Protein AF-A0AAP5U1X9-F1 (afdb_monomer_lite)

Organism: NCBI:txid2559925

pLDDT: mean 93.2, std 4.78, range [60.25, 96.75]

Secondary structure (DSSP, 8-state):
---HHHHHTTS-HHHHTT--TTEEEEE-SS-EEEEE-TT--HHHHHHHHHHHHS--EEEEEEGGGTEEEEEETT-TT-EEEEE-

Structure (mmCIF, N/CA/C/O backbone):
data_AF-A0AAP5U1X9-F1
#
_entry.id   AF-A0AAP5U1X9-F1
#
loop_
_atom_site.group_PDB
_atom_site.id
_atom_site.type_symbol
_atom_site.label_atom_id
_atom_site.label_alt_id
_atom_site.label_comp_id
_atom_site.label_asym_id
_atom_site.label_entity_id
_atom_site.label_seq_id
_atom_site.pdbx_PDB_ins_code
_atom_site.Cartn_x
_atom_site.Cartn_y
_atom_site.Cartn_z
_atom_site.occupancy
_atom_site.B_iso_or_equiv
_atom_site.auth_seq_id
_atom_site.auth_comp_id
_atom_site.auth_asym_id
_atom_site.auth_atom_id
_atom_site.pdbx_PDB_model_num
ATOM 1 N N . MET A 1 1 ? -7.614 -11.938 12.729 1.00 60.25 1 MET A N 1
ATOM 2 C CA . MET A 1 1 ? -6.911 -10.966 11.860 1.00 60.25 1 MET A CA 1
ATOM 3 C C . MET A 1 1 ? -7.915 -10.407 10.873 1.00 60.25 1 MET A C 1
ATOM 5 O O . MET A 1 1 ? -8.708 -11.192 10.373 1.00 60.25 1 MET A O 1
ATOM 9 N N . ARG A 1 2 ? -7.907 -9.092 10.621 1.00 75.31 2 ARG A N 1
ATOM 10 C CA . ARG A 1 2 ? -8.716 -8.503 9.544 1.00 75.31 2 ARG A CA 1
ATOM 11 C C . ARG A 1 2 ? -8.122 -8.876 8.187 1.00 75.31 2 ARG A C 1
ATOM 13 O O . ARG A 1 2 ? -6.897 -8.887 8.046 1.00 75.31 2 ARG A O 1
ATOM 20 N N . THR A 1 3 ? -8.973 -9.165 7.213 1.00 89.50 3 THR A N 1
ATOM 21 C CA . THR A 1 3 ? -8.573 -9.363 5.815 1.00 89.50 3 THR A CA 1
ATOM 22 C C . THR A 1 3 ? -8.012 -8.065 5.232 1.00 89.50 3 THR A C 1
ATOM 24 O O . THR A 1 3 ? -8.295 -6.973 5.731 1.00 89.50 3 THR A O 1
ATOM 27 N N . PHE A 1 4 ? -7.227 -8.151 4.155 1.00 91.12 4 PHE A N 1
ATOM 28 C CA . PHE A 1 4 ? -6.716 -6.950 3.489 1.00 91.12 4 PHE A CA 1
ATOM 29 C C . PHE A 1 4 ? -7.848 -6.023 3.020 1.00 91.12 4 PHE A C 1
ATOM 31 O O . PHE A 1 4 ? -7.751 -4.810 3.188 1.00 91.12 4 PHE A O 1
ATOM 38 N N . VAL A 1 5 ? -8.960 -6.590 2.540 1.00 91.12 5 VAL A N 1
ATOM 39 C CA . VAL A 1 5 ? -10.163 -5.841 2.139 1.00 91.12 5 VAL A CA 1
ATOM 40 C C . VAL A 1 5 ? -10.727 -5.023 3.308 1.00 91.12 5 VAL A C 1
ATOM 42 O O . VAL A 1 5 ? -10.966 -3.825 3.171 1.00 91.12 5 VAL A O 1
ATOM 45 N N . GLU A 1 6 ? -10.869 -5.632 4.486 1.00 92.31 6 GLU A N 1
ATOM 46 C CA . GLU A 1 6 ? -11.317 -4.932 5.700 1.00 92.31 6 GLU A CA 1
ATOM 47 C C . GLU A 1 6 ? -10.310 -3.871 6.167 1.00 92.31 6 GLU A C 1
ATOM 49 O O . GLU A 1 6 ? -10.696 -2.847 6.734 1.00 92.31 6 GLU A O 1
ATOM 54 N N . LYS A 1 7 ? -9.006 -4.086 5.944 1.00 91.62 7 LYS A N 1
ATOM 55 C CA . LYS A 1 7 ? -7.984 -3.071 6.227 1.00 91.62 7 LYS A CA 1
ATOM 56 C C . LYS A 1 7 ? -8.174 -1.862 5.326 1.00 91.62 7 LYS A C 1
ATOM 58 O O . LYS A 1 7 ? -8.375 -0.763 5.830 1.00 91.62 7 LYS A O 1
ATOM 63 N N . ILE A 1 8 ? -8.181 -2.052 4.011 1.00 92.31 8 ILE A N 1
ATOM 64 C CA . ILE A 1 8 ? -8.272 -0.928 3.080 1.00 92.31 8 ILE A CA 1
ATOM 65 C C . ILE A 1 8 ? -9.598 -0.170 3.188 1.00 92.31 8 ILE A C 1
ATOM 67 O O . ILE A 1 8 ? -9.626 1.028 2.926 1.00 92.31 8 ILE A O 1
ATOM 71 N N . GLN A 1 9 ? -10.679 -0.812 3.645 1.00 92.31 9 GLN A N 1
ATOM 72 C CA . GLN A 1 9 ? -11.940 -0.129 3.944 1.00 92.31 9 GLN A CA 1
ATOM 73 C C . GLN A 1 9 ? -11.813 0.953 5.022 1.00 92.31 9 GLN A C 1
ATOM 75 O O . GLN A 1 9 ? -12.601 1.892 5.004 1.00 92.31 9 GLN A O 1
ATOM 80 N N . GLN A 1 10 ? -10.805 0.875 5.896 1.00 92.06 10 GLN A N 1
ATOM 81 C CA . GLN A 1 10 ? -10.542 1.898 6.909 1.00 92.06 10 GLN A CA 1
ATOM 82 C C . GLN A 1 10 ? -9.992 3.197 6.318 1.00 92.06 10 GLN A C 1
ATOM 84 O O . GLN A 1 10 ? -10.085 4.229 6.975 1.00 92.06 10 GLN A O 1
ATOM 89 N N . PHE A 1 11 ? -9.437 3.182 5.099 1.00 92.81 11 PHE A N 1
ATOM 90 C CA . PH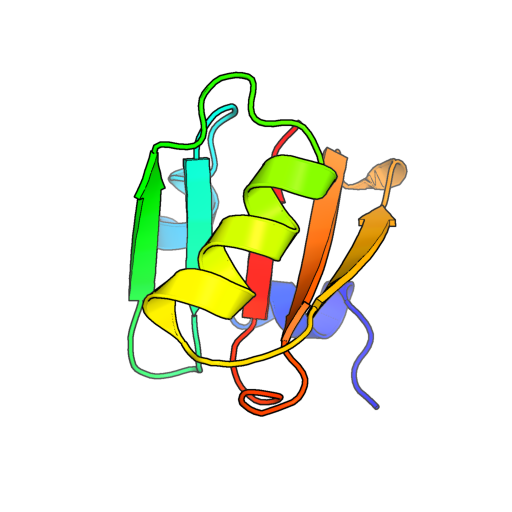E A 1 11 ? -9.079 4.430 4.433 1.00 92.81 11 PHE A CA 1
ATOM 91 C C . PHE A 1 11 ? -10.348 5.254 4.164 1.00 92.81 11 PHE A C 1
ATOM 93 O O . PHE A 1 11 ? -11.297 4.731 3.572 1.00 92.81 11 PHE A O 1
ATOM 100 N N . PRO A 1 12 ? -10.355 6.549 4.517 1.00 91.75 12 PRO A N 1
ATOM 101 C CA . PRO A 1 12 ? -11.352 7.492 4.034 1.00 91.75 12 PRO A CA 1
ATOM 102 C C . PRO A 1 12 ? -11.476 7.452 2.504 1.00 91.75 12 PRO A C 1
ATOM 104 O O . PRO A 1 12 ? -10.469 7.387 1.796 1.00 91.75 12 PRO A O 1
ATOM 107 N N . GLU A 1 13 ? -12.702 7.522 1.980 1.00 90.31 13 GLU A N 1
ATOM 108 C CA . GLU A 1 13 ? -12.972 7.409 0.535 1.00 90.31 13 GLU A CA 1
ATOM 109 C C . GLU A 1 13 ? -12.205 8.442 -0.303 1.00 90.31 13 GLU A C 1
ATOM 111 O O . GLU A 1 13 ? -11.660 8.120 -1.357 1.00 90.31 13 GLU A O 1
ATOM 116 N N . ASN A 1 14 ? -12.065 9.670 0.200 1.00 89.31 14 ASN A N 1
ATOM 117 C CA . ASN A 1 14 ? -11.288 10.721 -0.457 1.00 89.31 14 ASN A CA 1
ATOM 118 C C . ASN A 1 14 ? -9.791 10.379 -0.571 1.00 89.31 14 ASN A C 1
ATOM 120 O O . ASN A 1 14 ? -9.131 10.833 -1.500 1.00 89.31 14 ASN A O 1
ATOM 124 N N . LEU A 1 15 ? -9.246 9.576 0.349 1.00 90.31 15 LEU A N 1
ATOM 125 C CA . LEU A 1 15 ? -7.854 9.126 0.288 1.00 90.31 15 LEU A CA 1
ATOM 126 C C . LEU A 1 15 ? -7.683 7.939 -0.661 1.00 90.31 15 LEU A C 1
ATOM 128 O O . LEU A 1 15 ? -6.661 7.855 -1.337 1.00 90.31 15 LEU A O 1
ATOM 132 N N . LYS A 1 16 ? -8.690 7.067 -0.780 1.00 90.69 16 LYS A N 1
ATOM 133 C CA . LYS A 1 16 ? -8.689 5.995 -1.790 1.00 90.69 16 LYS A CA 1
ATOM 134 C C . LYS A 1 16 ? -8.676 6.557 -3.209 1.00 90.69 16 LYS A C 1
ATOM 136 O O . LYS A 1 16 ? -7.993 6.021 -4.071 1.00 90.69 16 LYS A O 1
ATOM 141 N N . GLN A 1 17 ? -9.368 7.674 -3.442 1.00 90.12 17 GLN A N 1
ATOM 142 C CA . GLN A 1 17 ? -9.356 8.370 -4.736 1.00 90.12 17 GLN A CA 1
ATOM 143 C C . GLN A 1 17 ? -7.968 8.900 -5.132 1.00 90.12 17 GLN A C 1
ATOM 145 O O . GLN A 1 17 ? -7.721 9.124 -6.314 1.00 90.12 17 GLN A O 1
ATOM 150 N N . ALA A 1 18 ? -7.057 9.089 -4.171 1.00 90.25 18 ALA A N 1
ATOM 151 C CA . ALA A 1 18 ? -5.689 9.523 -4.438 1.00 90.25 18 ALA A CA 1
ATOM 152 C C . ALA A 1 18 ? -4.757 8.374 -4.855 1.00 90.25 18 ALA A C 1
ATOM 154 O O . ALA A 1 18 ? -3.620 8.632 -5.257 1.00 90.25 18 ALA A O 1
ATOM 155 N N . TRP A 1 19 ? -5.200 7.117 -4.748 1.00 93.31 19 TRP A N 1
ATOM 156 C CA . TRP A 1 19 ? -4.372 5.974 -5.104 1.00 93.31 19 TRP A CA 1
ATOM 157 C C . TRP A 1 19 ? -3.994 6.007 -6.575 1.00 93.31 19 TRP A C 1
ATOM 159 O O . TRP A 1 19 ? -4.834 6.024 -7.471 1.00 93.31 19 TRP A O 1
ATOM 169 N N . SER A 1 20 ? -2.690 6.003 -6.808 1.00 93.44 20 SER A N 1
ATOM 170 C CA . SER A 1 20 ? -2.112 6.111 -8.132 1.00 93.44 20 SER A CA 1
ATOM 171 C C . SER A 1 20 ? -0.830 5.300 -8.206 1.00 93.44 20 SER A C 1
ATOM 173 O O . SER A 1 20 ? -0.104 5.158 -7.218 1.00 93.44 20 SER A O 1
ATOM 175 N N . VAL A 1 21 ? -0.561 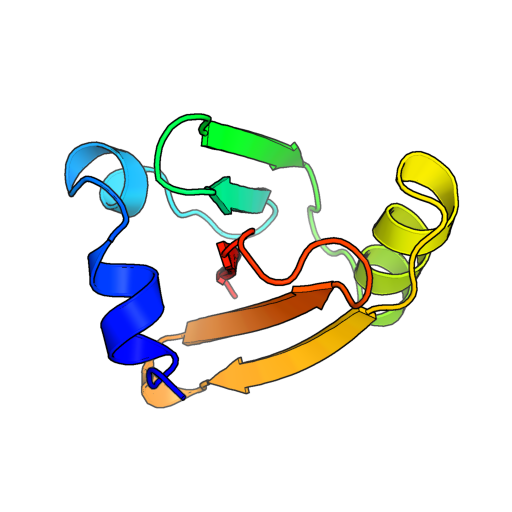4.765 -9.394 1.00 92.31 21 VAL A N 1
ATOM 176 C CA . VAL A 1 21 ? 0.644 3.986 -9.670 1.00 92.31 21 VAL A CA 1
ATOM 177 C C . VAL A 1 21 ? 1.880 4.858 -9.455 1.00 92.31 21 VAL A C 1
ATOM 179 O O . VAL A 1 21 ? 1.940 6.018 -9.868 1.00 92.31 21 VAL A O 1
ATOM 182 N N . GLY A 1 22 ? 2.896 4.279 -8.816 1.00 92.44 22 GLY A N 1
ATOM 183 C CA . GLY A 1 22 ? 4.152 4.964 -8.514 1.00 92.44 22 GLY A CA 1
ATOM 184 C C . GLY A 1 22 ? 4.151 5.745 -7.202 1.00 92.44 22 GLY A C 1
ATOM 185 O O . GLY A 1 22 ? 5.054 6.554 -6.981 1.00 92.44 22 GLY A O 1
ATOM 186 N N . PHE A 1 23 ? 3.176 5.488 -6.335 1.00 95.75 23 PHE A N 1
ATOM 187 C CA . PHE A 1 23 ? 3.153 5.947 -4.953 1.00 95.75 23 PHE A CA 1
ATOM 188 C C . PHE A 1 23 ? 2.941 4.771 -4.001 1.00 95.75 23 PHE A C 1
ATOM 190 O O . PHE A 1 23 ? 2.331 3.765 -4.360 1.00 95.75 23 PHE A O 1
ATOM 197 N N . VAL A 1 24 ? 3.417 4.934 -2.771 1.00 96.38 24 VAL A N 1
ATOM 198 C CA . VAL A 1 24 ? 3.039 4.096 -1.632 1.00 96.38 24 VAL A CA 1
ATOM 199 C C . VAL A 1 24 ? 2.203 4.942 -0.688 1.00 96.38 24 VAL A C 1
ATOM 201 O O . VAL A 1 24 ? 2.556 6.087 -0.407 1.00 96.38 24 VAL A O 1
ATOM 204 N N . PHE A 1 25 ? 1.103 4.378 -0.202 1.00 96.69 25 PHE A N 1
ATOM 205 C CA . PHE A 1 25 ? 0.169 5.031 0.709 1.00 96.69 25 PHE A CA 1
ATOM 206 C C . PHE A 1 25 ? 0.162 4.306 2.046 1.00 96.69 25 PHE A C 1
ATOM 208 O O . PHE A 1 25 ? 0.154 3.080 2.084 1.00 96.69 25 PHE A O 1
ATOM 215 N N . MET A 1 26 ? 0.143 5.059 3.140 1.00 95.56 26 MET A N 1
ATOM 216 C CA . MET A 1 26 ? 0.234 4.543 4.500 1.00 95.56 26 MET A CA 1
ATOM 217 C C . MET A 1 26 ? -0.838 5.196 5.369 1.00 95.56 26 MET A C 1
ATOM 219 O O . MET A 1 26 ? -0.995 6.420 5.356 1.00 95.56 26 MET A O 1
ATOM 223 N N . TYR A 1 27 ? -1.567 4.397 6.143 1.00 95.81 27 TYR A N 1
ATOM 224 C CA . TYR A 1 27 ? -2.586 4.902 7.058 1.00 95.81 27 TYR A CA 1
ATOM 225 C C . TYR A 1 27 ? -2.723 4.036 8.306 1.00 95.81 27 TYR A C 1
ATOM 227 O O . TYR A 1 27 ? -2.789 2.818 8.198 1.00 95.81 27 TYR A O 1
ATOM 235 N N . ASN A 1 28 ? -2.821 4.651 9.483 1.00 93.44 28 ASN A N 1
ATOM 236 C CA . ASN A 1 28 ? -2.972 3.937 10.762 1.00 93.44 28 ASN A CA 1
ATOM 237 C C . ASN A 1 28 ? -4.290 4.247 11.501 1.00 93.44 28 ASN A C 1
ATOM 239 O O . ASN A 1 28 ? -4.380 4.097 12.718 1.00 93.44 28 ASN A O 1
ATOM 243 N N . GLY A 1 29 ? -5.300 4.771 10.801 1.00 92.00 29 GLY A N 1
ATOM 244 C CA . GLY A 1 29 ? -6.559 5.216 11.415 1.00 92.00 29 GLY A CA 1
ATOM 245 C C . GLY A 1 29 ? -6.553 6.676 11.883 1.00 92.00 29 GLY A C 1
ATOM 246 O O . GLY A 1 29 ? -7.613 7.238 12.147 1.00 92.00 29 GLY A O 1
ATOM 247 N N . LYS A 1 30 ? -5.381 7.320 11.966 1.00 92.44 30 LYS A N 1
ATOM 248 C CA . LYS A 1 30 ? -5.245 8.721 12.407 1.00 92.44 30 LYS A CA 1
ATOM 249 C C . LYS A 1 30 ? -4.397 9.560 11.464 1.00 92.44 30 LYS A C 1
ATOM 251 O O . LYS A 1 30 ? -4.756 10.687 11.145 1.00 92.44 30 LYS A O 1
ATOM 256 N N . ILE A 1 31 ? -3.272 9.008 11.031 1.00 94.06 31 ILE A N 1
ATOM 257 C CA . ILE A 1 31 ? -2.266 9.681 10.220 1.00 94.06 31 ILE A CA 1
ATOM 258 C C . ILE A 1 31 ? -2.264 9.034 8.845 1.00 94.06 31 ILE A C 1
ATOM 260 O O . ILE A 1 31 ? -2.197 7.812 8.732 1.00 94.06 31 ILE A O 1
ATOM 264 N N . PHE A 1 32 ? -2.327 9.874 7.815 1.00 94.75 32 PHE A N 1
ATOM 265 C CA . PHE A 1 32 ? -2.140 9.486 6.426 1.00 94.75 32 PHE A CA 1
ATOM 266 C C . PHE A 1 32 ? -0.808 10.030 5.917 1.00 94.75 32 PHE A C 1
ATOM 268 O O . PHE A 1 32 ? -0.506 11.211 6.089 1.00 94.75 32 PHE A O 1
ATOM 275 N N . GLN A 1 33 ? -0.031 9.165 5.278 1.00 94.75 33 GLN A N 1
ATOM 276 C CA . GLN A 1 33 ? 1.230 9.503 4.634 1.00 94.75 33 GLN A CA 1
ATOM 277 C C . GLN A 1 33 ? 1.289 8.847 3.258 1.00 94.75 33 GLN A C 1
ATOM 279 O O . GLN A 1 33 ? 0.648 7.827 3.004 1.00 94.75 33 GLN A O 1
ATOM 284 N N . HIS A 1 34 ? 2.062 9.441 2.360 1.00 95.12 34 HIS A N 1
ATOM 285 C CA . HIS A 1 34 ? 2.393 8.829 1.084 1.00 95.12 34 HIS A CA 1
ATOM 286 C C . HIS A 1 34 ? 3.797 9.247 0.666 1.00 95.12 34 HIS A C 1
ATOM 288 O O . HIS A 1 34 ? 4.286 10.298 1.084 1.00 95.12 34 HIS A O 1
ATOM 294 N N . PHE A 1 35 ? 4.429 8.442 -0.179 1.00 94.94 35 P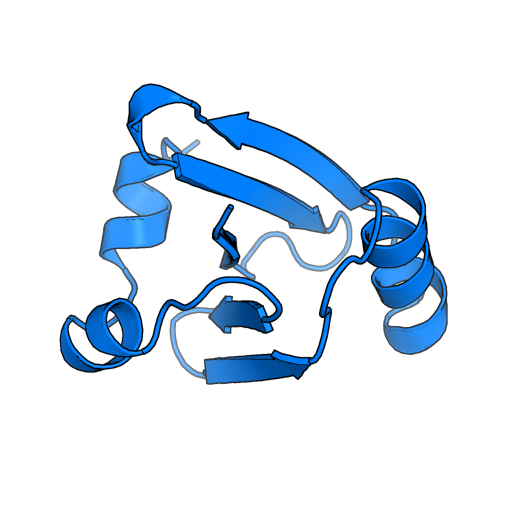HE A N 1
ATOM 295 C CA . PHE A 1 35 ? 5.708 8.787 -0.785 1.00 94.94 35 PHE A CA 1
ATOM 296 C C . PHE A 1 35 ? 5.800 8.275 -2.222 1.00 94.94 35 PHE A C 1
ATOM 298 O O . PHE A 1 35 ? 5.076 7.368 -2.639 1.00 94.94 35 PHE A O 1
ATOM 305 N N . LEU A 1 36 ? 6.679 8.909 -2.998 1.00 94.50 36 LEU A N 1
ATOM 306 C CA . LEU A 1 36 ? 6.948 8.546 -4.386 1.00 94.50 36 LEU A CA 1
ATOM 307 C C . LEU A 1 36 ? 7.732 7.231 -4.443 1.00 94.50 36 LEU A C 1
ATOM 309 O O . LEU A 1 36 ? 8.792 7.113 -3.840 1.00 94.50 36 LEU A O 1
ATOM 313 N N . ALA A 1 37 ? 7.241 6.286 -5.237 1.00 93.12 37 ALA A N 1
ATOM 314 C CA . ALA A 1 37 ? 7.859 4.986 -5.491 1.00 93.12 37 ALA A CA 1
ATOM 315 C C . ALA A 1 37 ? 7.690 4.582 -6.965 1.00 93.12 37 ALA A C 1
ATOM 317 O O . ALA A 1 37 ? 7.348 3.447 -7.306 1.00 93.12 37 ALA A O 1
ATOM 318 N N . ARG A 1 38 ? 7.862 5.551 -7.873 1.00 87.75 38 ARG A N 1
ATOM 319 C CA . ARG A 1 38 ? 7.717 5.331 -9.318 1.00 87.75 38 ARG A CA 1
ATOM 320 C C . ARG A 1 38 ? 8.686 4.242 -9.766 1.00 87.75 38 ARG A C 1
ATOM 322 O O . ARG A 1 38 ? 9.892 4.403 -9.621 1.00 87.75 38 ARG A O 1
ATOM 329 N N . GLN A 1 39 ? 8.135 3.164 -10.327 1.00 85.19 39 GLN A N 1
ATOM 330 C CA . GLN A 1 39 ? 8.890 2.009 -10.827 1.00 85.19 39 GLN A CA 1
ATOM 331 C C . GLN A 1 39 ? 9.736 1.294 -9.764 1.00 85.19 39 GLN A C 1
ATOM 333 O O . GLN A 1 39 ? 10.668 0.570 -10.108 1.00 85.19 39 GLN A O 1
ATOM 338 N N . TRP A 1 40 ? 9.428 1.475 -8.478 1.00 93.38 40 TRP A N 1
ATOM 339 C CA . TRP A 1 40 ? 10.119 0.720 -7.446 1.00 93.38 40 TRP A CA 1
ATOM 340 C C . TRP A 1 40 ? 9.747 -0.755 -7.525 1.00 93.38 40 TRP A C 1
ATOM 342 O O . TRP A 1 40 ? 8.577 -1.128 -7.610 1.00 93.38 40 TRP A O 1
ATOM 352 N N . SER A 1 41 ? 10.771 -1.595 -7.470 1.00 94.25 41 SER A N 1
ATOM 353 C CA . SER A 1 41 ? 10.611 -3.025 -7.254 1.00 94.25 41 SER A CA 1
ATOM 354 C C . SER A 1 41 ? 10.198 -3.315 -5.810 1.00 94.25 41 SER A C 1
ATOM 356 O O . SER A 1 41 ? 10.435 -2.523 -4.895 1.00 94.25 41 SER A O 1
ATOM 358 N N . ASP A 1 42 ? 9.668 -4.513 -5.578 1.00 95.44 42 ASP A N 1
ATOM 359 C CA . ASP A 1 42 ? 9.336 -4.993 -4.234 1.00 95.44 42 ASP A CA 1
ATOM 360 C C . ASP A 1 42 ? 10.549 -4.961 -3.287 1.00 95.44 42 ASP A C 1
ATOM 362 O O . ASP A 1 42 ? 10.404 -4.719 -2.091 1.00 95.44 42 ASP A O 1
ATOM 366 N N .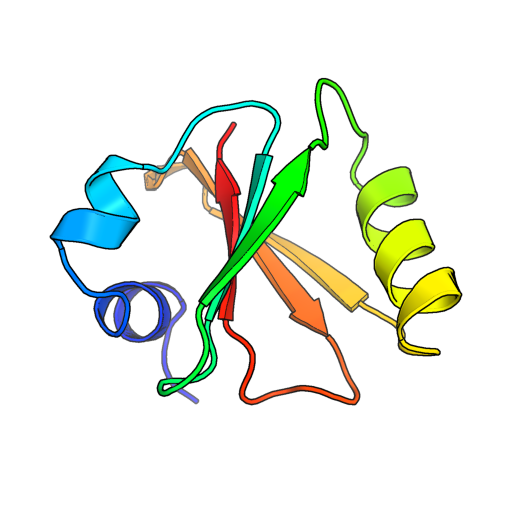 GLN A 1 43 ? 11.764 -5.156 -3.812 1.00 96.00 43 GLN A N 1
ATOM 367 C CA . GLN A 1 43 ? 12.994 -5.045 -3.028 1.00 96.00 43 GLN A CA 1
ATOM 368 C C . GLN A 1 43 ? 13.261 -3.607 -2.569 1.00 96.00 43 GLN A C 1
ATOM 370 O O . GLN A 1 43 ? 13.645 -3.411 -1.421 1.00 96.00 43 GLN A O 1
ATOM 375 N N . GLN A 1 44 ? 13.033 -2.613 -3.429 1.00 96.06 44 GLN A N 1
ATOM 376 C CA . GLN A 1 44 ? 13.216 -1.201 -3.076 1.00 96.06 44 GLN A CA 1
ATOM 377 C C . GLN A 1 44 ? 12.175 -0.738 -2.056 1.00 96.06 44 GLN A C 1
ATOM 379 O O . GLN A 1 44 ? 12.512 -0.018 -1.123 1.00 96.06 44 GLN A O 1
ATOM 384 N N . ILE A 1 45 ? 10.931 -1.209 -2.180 1.00 95.69 45 ILE A N 1
ATOM 385 C CA . ILE A 1 45 ? 9.885 -0.939 -1.186 1.00 95.69 45 ILE A CA 1
ATOM 386 C C . ILE A 1 45 ? 10.279 -1.527 0.175 1.00 95.69 45 ILE A C 1
ATOM 388 O O . ILE A 1 45 ? 10.194 -0.829 1.181 1.00 95.69 45 ILE A O 1
ATOM 392 N N . ARG A 1 46 ? 10.768 -2.776 0.225 1.00 96.38 46 ARG A N 1
ATOM 393 C CA . ARG A 1 46 ? 11.258 -3.372 1.482 1.00 96.38 46 ARG A CA 1
ATOM 394 C C . ARG A 1 46 ? 12.451 -2.614 2.066 1.00 96.38 46 ARG A C 1
ATOM 396 O O . ARG A 1 46 ? 12.476 -2.371 3.269 1.00 96.38 46 ARG A O 1
ATOM 403 N N . ALA A 1 47 ? 13.409 -2.228 1.221 1.00 96.50 47 ALA A N 1
ATOM 404 C CA . ALA A 1 47 ? 14.582 -1.462 1.638 1.00 96.50 47 ALA A CA 1
ATOM 405 C C . ALA A 1 47 ? 14.186 -0.122 2.268 1.00 96.50 47 ALA A C 1
ATOM 407 O O . ALA A 1 47 ? 14.707 0.224 3.320 1.00 96.50 47 ALA A O 1
ATOM 408 N N . TYR A 1 48 ? 13.194 0.576 1.706 1.00 95.75 48 TYR A N 1
ATOM 409 C CA . TYR A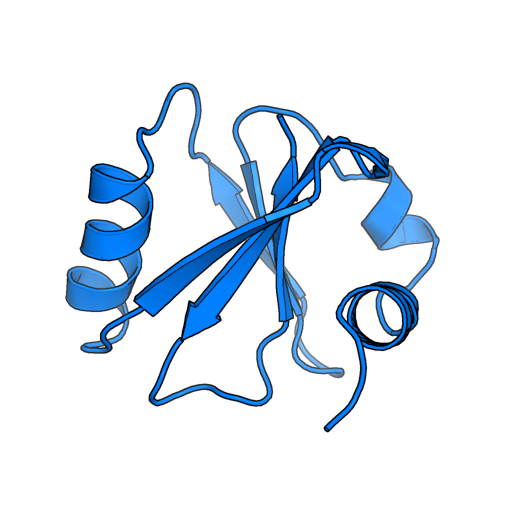 1 48 ? 12.687 1.820 2.282 1.00 95.75 48 TYR A CA 1
ATOM 410 C C . TYR A 1 48 ? 12.223 1.659 3.734 1.00 95.75 48 TYR A C 1
ATOM 412 O O . TYR A 1 48 ? 12.594 2.476 4.577 1.00 95.75 48 TYR A O 1
ATOM 420 N N . PHE A 1 49 ? 11.455 0.608 4.044 1.00 95.62 49 PHE A N 1
ATOM 421 C CA . PHE A 1 49 ? 10.996 0.359 5.415 1.00 95.62 49 PHE A CA 1
ATOM 422 C C . PHE A 1 49 ? 12.142 -0.020 6.353 1.00 95.62 49 PHE A C 1
ATOM 424 O O . PHE A 1 49 ? 12.181 0.453 7.487 1.00 95.62 49 PHE A O 1
ATOM 431 N N . GLN A 1 50 ? 13.121 -0.781 5.867 1.00 96.38 50 GLN A N 1
ATOM 432 C CA . GLN A 1 50 ? 14.304 -1.088 6.661 1.00 96.38 50 GLN A CA 1
ATOM 433 C C . GLN A 1 50 ? 15.132 0.173 6.956 1.00 96.38 50 GLN A C 1
ATOM 435 O O . GLN A 1 50 ? 15.548 0.380 8.088 1.00 96.38 50 GLN A O 1
ATOM 440 N N . GLU A 1 51 ? 15.359 1.033 5.965 1.00 96.06 51 GLU A N 1
ATOM 441 C CA . GLU A 1 51 ? 16.228 2.210 6.092 1.00 96.06 51 GLU A CA 1
ATOM 442 C C . GLU A 1 51 ? 15.578 3.359 6.874 1.00 96.06 51 GLU A C 1
ATOM 444 O O . GLU A 1 51 ? 16.253 4.036 7.645 1.00 96.06 51 GLU A O 1
ATOM 449 N N . ASN A 1 52 ? 14.275 3.592 6.688 1.00 94.00 52 ASN A N 1
ATOM 450 C CA . ASN A 1 52 ? 13.582 4.750 7.269 1.00 94.00 52 ASN A CA 1
ATOM 451 C C . ASN A 1 52 ? 12.845 4.422 8.572 1.00 94.00 52 ASN A C 1
ATOM 453 O O . ASN A 1 52 ? 12.524 5.331 9.338 1.00 94.00 52 ASN A O 1
ATOM 457 N N . HIS A 1 53 ? 12.557 3.143 8.816 1.00 91.38 53 HIS A N 1
ATOM 458 C CA . HIS A 1 53 ? 11.753 2.702 9.955 1.00 91.38 53 HIS A CA 1
ATOM 459 C C . HIS A 1 53 ? 12.407 1.577 10.769 1.00 91.38 53 HIS A C 1
ATOM 461 O O . HIS A 1 53 ? 11.776 1.090 11.704 1.00 91.38 53 HIS A O 1
ATOM 467 N N . ASP A 1 54 ? 13.634 1.159 10.427 1.00 95.00 54 ASP A N 1
ATOM 468 C CA . ASP A 1 54 ? 14.347 0.037 11.060 1.00 95.00 54 ASP A CA 1
ATOM 469 C C . ASP A 1 54 ? 13.446 -1.197 11.234 1.00 95.00 54 ASP A C 1
ATOM 471 O O . ASP A 1 54 ? 13.326 -1.795 12.307 1.00 95.00 54 ASP A O 1
ATOM 475 N N . SER A 1 55 ? 12.694 -1.518 10.177 1.00 95.12 55 SER A N 1
ATOM 476 C CA . SER A 1 55 ? 11.691 -2.572 10.221 1.00 95.12 55 SER A CA 1
ATOM 477 C C . SER A 1 55 ? 11.652 -3.385 8.939 1.00 95.12 55 SER A C 1
ATOM 479 O O . SER A 1 55 ? 11.606 -2.851 7.827 1.00 95.12 55 SER A O 1
ATOM 481 N N . LEU A 1 56 ? 11.607 -4.703 9.120 1.00 95.62 56 LEU A N 1
ATOM 482 C CA . LEU A 1 56 ? 11.366 -5.642 8.041 1.00 95.62 56 LEU A CA 1
ATOM 483 C C . LEU A 1 56 ? 9.931 -5.518 7.535 1.00 95.62 56 LEU A C 1
ATOM 485 O O . LEU A 1 56 ? 9.013 -5.089 8.241 1.00 95.62 56 LEU A O 1
ATOM 489 N N . SER A 1 57 ? 9.749 -5.894 6.272 1.00 96.44 57 SER A N 1
ATOM 490 C CA . SER A 1 57 ? 8.430 -5.899 5.663 1.00 96.44 57 SER A CA 1
ATOM 491 C C . SER A 1 57 ? 8.218 -7.049 4.690 1.00 96.44 57 SER A C 1
ATOM 493 O O . SER A 1 57 ? 9.115 -7.461 3.948 1.00 96.44 57 SER A O 1
ATOM 495 N N . THR A 1 58 ? 6.980 -7.534 4.670 1.00 96.56 58 THR A N 1
ATOM 496 C CA . THR A 1 58 ? 6.493 -8.559 3.748 1.00 96.56 58 THR A CA 1
ATOM 497 C C . THR A 1 58 ? 5.528 -7.930 2.756 1.00 96.56 58 THR A C 1
ATOM 499 O O . THR A 1 58 ? 4.645 -7.165 3.138 1.00 96.56 58 THR A O 1
ATOM 502 N N . ILE A 1 59 ? 5.685 -8.255 1.472 1.00 96.75 59 ILE A N 1
ATOM 503 C CA . ILE A 1 59 ? 4.819 -7.743 0.407 1.00 96.75 59 ILE A CA 1
ATOM 504 C C . ILE A 1 59 ? 3.915 -8.869 -0.077 1.00 96.75 59 ILE A C 1
ATOM 506 O O . ILE A 1 59 ? 4.398 -9.915 -0.509 1.00 96.75 59 ILE A O 1
ATOM 510 N N . ILE A 1 60 ? 2.607 -8.634 -0.022 1.00 96.25 60 ILE A N 1
ATOM 511 C CA . ILE A 1 60 ? 1.575 -9.563 -0.480 1.00 96.25 60 ILE A CA 1
ATOM 512 C C . ILE A 1 60 ? 0.849 -8.913 -1.651 1.00 96.25 60 ILE A C 1
ATOM 514 O O . ILE A 1 60 ? 0.368 -7.785 -1.559 1.00 96.25 60 ILE A O 1
ATOM 518 N N . THR A 1 61 ? 0.779 -9.622 -2.771 1.00 96.06 61 THR A N 1
ATOM 519 C CA . THR A 1 61 ? 0.124 -9.122 -3.982 1.00 96.06 61 THR A CA 1
ATOM 520 C C . THR A 1 61 ? -1.342 -9.542 -3.989 1.00 96.06 61 THR A C 1
ATOM 522 O O . THR A 1 61 ? -1.634 -10.722 -3.819 1.00 96.06 61 THR A O 1
ATOM 525 N N . HIS A 1 62 ? -2.250 -8.593 -4.234 1.00 95.56 62 HIS A N 1
ATOM 526 C CA . HIS A 1 62 ? -3.692 -8.820 -4.375 1.00 95.56 62 HIS A CA 1
ATOM 527 C C . HIS A 1 62 ? -4.133 -8.445 -5.805 1.00 95.56 62 HIS A C 1
ATOM 529 O O . HIS A 1 62 ? -4.488 -7.288 -6.052 1.00 95.56 62 HIS A O 1
ATOM 535 N N . PRO A 1 63 ? -4.068 -9.382 -6.776 1.00 93.44 63 PRO A N 1
ATOM 536 C CA . PRO A 1 63 ? -4.326 -9.100 -8.194 1.00 93.44 63 PRO A CA 1
ATOM 537 C C . PRO A 1 63 ? -5.724 -8.555 -8.477 1.00 93.44 63 PRO A C 1
ATOM 539 O O . PRO A 1 63 ? -5.861 -7.603 -9.243 1.00 93.44 63 PRO A O 1
ATOM 542 N N . ASP A 1 64 ? -6.742 -9.092 -7.803 1.00 94.12 64 ASP A N 1
ATOM 543 C CA . ASP A 1 64 ? -8.144 -8.699 -8.004 1.00 94.12 64 ASP A CA 1
ATOM 544 C C . ASP A 1 64 ? -8.404 -7.230 -7.646 1.00 94.12 64 ASP A C 1
ATOM 546 O O . ASP A 1 64 ? -9.314 -6.597 -8.179 1.00 94.12 64 ASP A O 1
ATOM 550 N N . LEU A 1 65 ? -7.578 -6.676 -6.756 1.00 92.88 65 LEU A N 1
ATOM 551 C CA . LEU A 1 65 ? -7.662 -5.290 -6.306 1.00 92.88 65 LEU A CA 1
ATOM 552 C C . LEU A 1 65 ? -6.685 -4.370 -7.043 1.00 92.88 65 LEU A C 1
ATOM 554 O O . LEU A 1 65 ? -6.798 -3.157 -6.896 1.00 92.88 65 LEU A O 1
ATOM 558 N N . ARG A 1 66 ? -5.731 -4.919 -7.811 1.00 94.19 66 ARG A N 1
ATOM 559 C CA . ARG A 1 66 ? -4.583 -4.181 -8.377 1.00 94.19 66 ARG A CA 1
ATOM 560 C C . ARG A 1 66 ? -3.762 -3.437 -7.314 1.00 94.19 66 ARG A C 1
ATOM 562 O O . ARG A 1 66 ? -3.281 -2.324 -7.519 1.00 94.19 66 ARG A O 1
ATOM 569 N N . LEU A 1 67 ? -3.626 -4.059 -6.143 1.00 95.44 67 LEU A N 1
ATOM 570 C CA . LEU A 1 67 ? -2.925 -3.501 -4.987 1.00 95.44 67 LEU A CA 1
ATOM 571 C C . LEU A 1 67 ? -1.960 -4.523 -4.397 1.00 95.44 67 LEU A C 1
ATOM 573 O O . LEU A 1 67 ? -2.230 -5.725 -4.387 1.00 95.44 67 LEU A O 1
ATOM 577 N N . LYS A 1 68 ? -0.837 -4.048 -3.867 1.00 96.31 68 LYS A N 1
ATOM 578 C CA . LYS A 1 68 ? -0.004 -4.820 -2.946 1.00 96.31 68 LYS A CA 1
ATOM 579 C C . LYS A 1 68 ? -0.201 -4.292 -1.535 1.00 96.31 68 LYS A C 1
ATOM 581 O O . LYS A 1 68 ? -0.297 -3.083 -1.324 1.00 96.31 68 LYS A O 1
ATOM 586 N N . GLU A 1 69 ? -0.250 -5.211 -0.587 1.00 96.56 69 GLU A N 1
ATOM 587 C CA . GLU A 1 69 ? -0.171 -4.937 0.840 1.00 96.56 69 GLU A CA 1
ATOM 588 C C . GLU A 1 69 ? 1.293 -5.010 1.262 1.00 96.56 69 GLU A C 1
ATOM 590 O O . GLU A 1 69 ? 1.980 -5.976 0.924 1.00 96.56 69 GLU A O 1
ATOM 595 N N . VAL A 1 70 ? 1.757 -4.022 2.025 1.00 96.69 70 VAL A N 1
ATOM 596 C CA . VAL A 1 70 ? 3.042 -4.117 2.723 1.00 96.69 70 VAL A CA 1
ATOM 597 C C . VAL A 1 70 ? 2.760 -4.267 4.212 1.00 96.69 70 VAL A C 1
ATOM 599 O O . VAL A 1 70 ? 2.170 -3.393 4.841 1.00 96.69 70 VAL A O 1
ATOM 602 N N . GLN A 1 71 ? 3.149 -5.402 4.774 1.00 95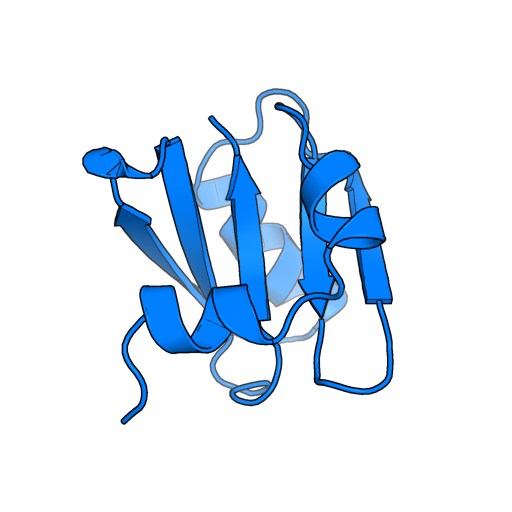.56 71 GLN A N 1
ATOM 603 C CA . GLN A 1 71 ? 3.083 -5.656 6.207 1.00 95.56 71 GLN A CA 1
ATOM 604 C C . GLN A 1 71 ? 4.429 -5.267 6.800 1.00 95.56 71 GLN A C 1
ATOM 606 O O . GLN A 1 71 ? 5.443 -5.811 6.377 1.00 95.56 71 GLN A O 1
ATOM 611 N N . VAL A 1 72 ? 4.436 -4.301 7.715 1.00 95.12 72 VAL A N 1
ATOM 612 C CA . VAL A 1 72 ? 5.651 -3.789 8.358 1.00 95.12 72 VAL A CA 1
ATOM 613 C C . VAL A 1 72 ? 5.675 -4.300 9.795 1.00 95.12 72 VAL A C 1
ATOM 615 O O . VAL A 1 72 ? 4.776 -3.984 10.574 1.00 95.12 72 VAL A O 1
ATOM 618 N N . ASP A 1 73 ? 6.680 -5.101 10.142 1.00 93.31 73 ASP A N 1
ATOM 619 C CA . ASP A 1 73 ? 6.642 -5.968 11.328 1.00 93.31 73 ASP A CA 1
ATOM 620 C C . ASP A 1 73 ? 6.546 -5.184 12.647 1.00 93.31 73 ASP A C 1
ATOM 622 O O . ASP A 1 73 ? 5.785 -5.550 13.542 1.00 93.31 73 ASP A O 1
ATOM 626 N N . HIS A 1 74 ? 7.264 -4.062 12.762 1.00 94.19 74 HIS A N 1
ATOM 627 C CA . HIS A 1 74 ? 7.230 -3.206 13.958 1.00 94.19 74 HIS A CA 1
ATOM 628 C C . HIS A 1 74 ? 6.024 -2.257 13.992 1.00 94.19 74 HIS A C 1
ATOM 630 O O . HIS A 1 74 ? 5.782 -1.589 14.997 1.00 94.19 74 HIS A O 1
ATOM 636 N N . TYR A 1 75 ? 5.258 -2.193 12.904 1.00 92.19 75 TYR A N 1
ATOM 637 C CA . TYR A 1 75 ? 4.194 -1.218 12.693 1.00 92.19 75 TYR A CA 1
ATOM 638 C C . TYR A 1 75 ? 2.905 -1.898 12.197 1.00 92.19 75 TYR A C 1
ATOM 640 O O . TYR A 1 75 ? 2.371 -1.516 11.155 1.00 92.19 75 TYR A O 1
ATOM 648 N N . PRO A 1 76 ? 2.355 -2.880 12.938 1.00 89.06 76 PRO A N 1
ATOM 649 C CA . PRO A 1 76 ? 1.242 -3.715 12.470 1.00 89.06 76 PRO A CA 1
ATOM 650 C C . PRO A 1 76 ? -0.076 -2.951 12.267 1.00 89.06 76 PRO A C 1
ATOM 652 O O . PRO A 1 76 ? -0.947 -3.407 11.524 1.00 89.06 76 PRO A O 1
ATOM 655 N N . ASP A 1 77 ? -0.221 -1.790 12.910 1.00 92.06 77 ASP A N 1
ATOM 656 C CA . ASP A 1 77 ? -1.385 -0.911 12.764 1.00 92.06 77 ASP A CA 1
ATOM 657 C C . ASP A 1 77 ? -1.347 -0.087 11.470 1.00 92.06 77 ASP A C 1
ATOM 659 O O . ASP A 1 77 ? -2.372 0.453 11.045 1.00 92.06 77 ASP A O 1
ATOM 663 N N . TRP A 1 78 ? -0.176 0.033 10.837 1.00 94.69 78 TRP A N 1
ATOM 664 C CA . TRP A 1 78 ? -0.044 0.746 9.577 1.00 94.69 78 TRP A CA 1
ATOM 665 C C . TRP A 1 78 ? -0.528 -0.121 8.423 1.00 94.69 78 TRP A C 1
ATOM 667 O O . TRP A 1 78 ? -0.019 -1.203 8.139 1.00 94.69 78 TRP A O 1
ATOM 677 N N . ILE A 1 79 ? -1.516 0.403 7.713 1.00 95.38 79 ILE A N 1
ATOM 678 C CA . ILE A 1 79 ? -2.036 -0.168 6.485 1.00 95.38 79 ILE A CA 1
ATOM 679 C C . ILE A 1 79 ? -1.270 0.486 5.346 1.00 95.38 79 ILE A C 1
ATOM 681 O O . ILE A 1 79 ? -1.460 1.670 5.060 1.00 95.38 79 ILE A O 1
ATOM 685 N N . VAL A 1 80 ? -0.393 -0.288 4.718 1.00 96.50 80 VAL A N 1
ATOM 686 C CA . VAL A 1 80 ? 0.446 0.180 3.618 1.00 96.50 80 VAL A CA 1
ATOM 687 C C . VAL A 1 80 ? -0.016 -0.451 2.312 1.00 96.50 80 VAL A C 1
ATOM 689 O O . VAL A 1 80 ? -0.159 -1.672 2.210 1.00 96.50 80 VAL A O 1
ATOM 692 N N . VAL A 1 81 ? -0.254 0.396 1.315 1.00 96.31 81 VAL A N 1
ATOM 693 C CA . VAL A 1 81 ? -0.855 0.033 0.032 1.00 96.31 81 VAL A CA 1
ATOM 694 C C . VAL A 1 81 ? 0.006 0.548 -1.116 1.00 96.31 81 VAL A C 1
ATOM 696 O O . VAL A 1 81 ? 0.408 1.713 -1.131 1.00 96.31 81 VAL A O 1
ATOM 699 N N . VAL A 1 82 ? 0.247 -0.318 -2.101 1.00 96.19 82 VAL A N 1
ATOM 700 C CA . VAL A 1 82 ? 0.998 -0.002 -3.325 1.00 96.19 82 VAL A CA 1
ATOM 701 C C . VAL A 1 82 ? 0.142 -0.344 -4.550 1.00 96.19 82 VAL A C 1
ATOM 703 O O . VAL A 1 82 ? -0.033 -1.528 -4.847 1.00 96.19 82 VAL A O 1
ATOM 706 N N . PRO A 1 83 ? -0.414 0.651 -5.259 1.00 94.88 83 PRO A N 1
ATOM 707 C CA . PRO A 1 83 ? -1.144 0.426 -6.509 1.00 94.88 83 PRO A CA 1
ATOM 708 C C . PRO A 1 83 ? -0.216 0.043 -7.672 1.00 94.88 83 PRO A C 1
ATOM 710 O O . PRO A 1 83 ? 0.870 0.620 -7.798 1.00 94.88 83 PRO A O 1
ATOM 713 N N . TYR A 1 84 ? -0.643 -0.891 -8.533 1.00 90.12 84 TYR A N 1
ATOM 714 C CA . TYR A 1 84 ? 0.098 -1.311 -9.736 1.00 90.12 84 TYR A CA 1
ATOM 715 C C . TYR A 1 84 ? -0.802 -1.713 -10.912 1.00 90.12 84 TYR A C 1
ATOM 717 O O . TYR A 1 84 ? -1.987 -2.043 -10.690 1.00 90.12 84 TYR A O 1
#

Foldseek 3Di:
DDDLVRLVVLDDPVVVVVADAQKKWKDLSPDTDMDGRHPNDPVNVQVCCCVVPVWGWDWADDVVVQWIWIQTPVCNSMTMIHHD

Sequence (84 aa):
MRTFVEKIQQFPENLKQAWSVGFVFMYNGKIFQHFLARQWSDQQIRAYFQENHDSLSTIITHPDLRLKEVQVDHYPDWIVVVPY

Radius of gyration: 11.77 Å; chains: 1; bounding box: 29×22×25 Å